Protein AF-A0A843JLJ7-F1 (afdb_monomer_lite)

Secondary structure (DSSP, 8-state):
--------HHHHS--SS-TTSHHHHHHHHHHHHHHHHHHHHHHHHHHHTT-SEEEEEE----SS-SSHHHHIIIIIIT-HHHHHHHHHHHHHHHT-EEEEEE-TTHHHHHHHHH-BTTB-HHHHHHHHHHHHHHHTTSTT-----TT----

Structure (mmCIF, N/CA/C/O backbone):
data_AF-A0A843JLJ7-F1
#
_entry.id   AF-A0A843JLJ7-F1
#
loop_
_atom_site.group_PDB
_atom_site.id
_atom_site.type_symbol
_atom_site.label_atom_id
_atom_site.label_alt_id
_atom_site.label_comp_id
_atom_site.label_asym_id
_atom_site.label_entity_id
_atom_site.label_seq_id
_atom_site.pdbx_PDB_ins_code
_atom_site.Cartn_x
_atom_site.Cartn_y
_atom_site.Cartn_z
_atom_site.occupancy
_atom_site.B_iso_or_equiv
_atom_site.auth_seq_id
_atom_site.auth_comp_id
_atom_site.auth_asym_id
_atom_site.auth_atom_id
_atom_site.pdbx_PDB_model_num
ATOM 1 N N . MET A 1 1 ? -20.636 -4.907 1.856 1.00 76.75 1 MET A N 1
ATOM 2 C CA . MET A 1 1 ? -19.216 -4.534 2.065 1.00 76.75 1 MET A CA 1
ATOM 3 C C . MET A 1 1 ? -18.607 -4.145 0.722 1.00 76.75 1 MET A C 1
ATOM 5 O O . MET A 1 1 ? -18.666 -4.957 -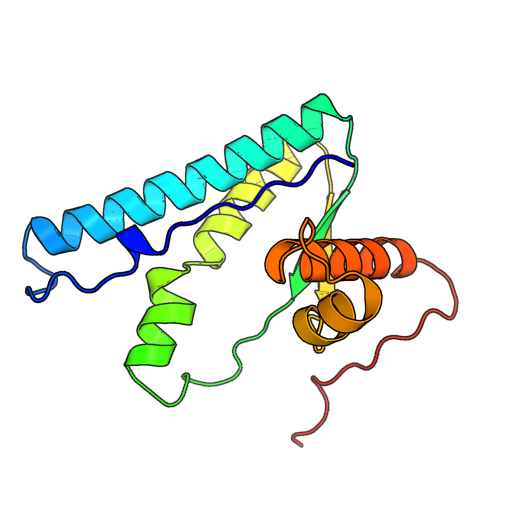0.194 1.00 76.75 1 MET A O 1
ATOM 9 N N . HIS A 1 2 ? -18.069 -2.929 0.579 1.00 88.00 2 HIS A N 1
ATOM 10 C CA . HIS A 1 2 ? -17.349 -2.534 -0.640 1.00 88.00 2 HIS A CA 1
ATOM 11 C C . HIS A 1 2 ? -15.985 -3.228 -0.688 1.00 88.00 2 HIS A C 1
ATOM 13 O O . HIS A 1 2 ? -15.264 -3.239 0.308 1.00 88.00 2 HIS A O 1
ATOM 19 N N . LYS A 1 3 ? -15.633 -3.800 -1.840 1.00 92.00 3 LYS A N 1
ATOM 20 C CA . LYS A 1 3 ? -14.359 -4.486 -2.080 1.00 92.00 3 LYS A CA 1
ATOM 21 C C . LYS A 1 3 ? -13.770 -3.954 -3.379 1.00 92.00 3 LYS A C 1
ATOM 23 O O . LYS A 1 3 ? -14.500 -3.779 -4.353 1.00 92.00 3 LYS A O 1
ATOM 28 N N . ARG A 1 4 ? -12.464 -3.696 -3.400 1.00 92.25 4 ARG A N 1
ATOM 29 C CA . ARG A 1 4 ? -11.759 -3.217 -4.593 1.00 92.25 4 ARG A CA 1
ATOM 30 C C . ARG A 1 4 ? -10.346 -3.781 -4.624 1.00 92.25 4 ARG A C 1
ATOM 32 O O . ARG A 1 4 ? -9.686 -3.836 -3.593 1.00 92.25 4 ARG A O 1
ATOM 39 N N . VAL A 1 5 ? -9.900 -4.179 -5.811 1.00 93.25 5 VAL A N 1
ATOM 40 C CA . VAL A 1 5 ? -8.532 -4.635 -6.081 1.00 93.25 5 VAL A CA 1
ATOM 41 C C . VAL A 1 5 ? -7.949 -3.751 -7.172 1.00 93.25 5 VAL A C 1
ATOM 43 O O . VAL A 1 5 ? -8.609 -3.483 -8.175 1.00 93.25 5 VAL A O 1
ATOM 46 N N . PHE A 1 6 ? -6.712 -3.310 -6.976 1.00 92.12 6 PHE A N 1
ATOM 47 C CA . PHE A 1 6 ? -5.963 -2.549 -7.965 1.00 92.12 6 PHE A CA 1
ATOM 48 C C . PHE A 1 6 ? -4.865 -3.432 -8.558 1.00 92.12 6 PHE A C 1
ATOM 50 O O . PHE A 1 6 ? -3.974 -3.879 -7.837 1.00 92.12 6 PHE A O 1
ATOM 57 N N . ASP A 1 7 ? -4.929 -3.691 -9.866 1.00 91.94 7 ASP A N 1
ATOM 58 C CA . ASP A 1 7 ? -3.974 -4.561 -10.557 1.00 91.94 7 ASP A CA 1
ATOM 59 C C . ASP A 1 7 ? -3.010 -3.764 -11.453 1.00 91.94 7 ASP A C 1
ATOM 61 O O . ASP A 1 7 ? -3.381 -3.246 -12.508 1.00 91.94 7 ASP A O 1
ATOM 65 N N . LEU A 1 8 ? -1.737 -3.718 -11.048 1.00 91.81 8 LEU A N 1
ATOM 66 C CA . LEU A 1 8 ? -0.635 -3.121 -11.813 1.00 91.81 8 LEU A CA 1
ATOM 67 C C . LEU A 1 8 ? 0.282 -4.176 -12.462 1.00 91.81 8 LEU A C 1
ATOM 69 O O . LEU A 1 8 ? 1.388 -3.856 -12.918 1.00 91.81 8 LEU A O 1
ATOM 73 N N . SER A 1 9 ? -0.143 -5.441 -12.535 1.00 91.00 9 SER A N 1
ATOM 74 C CA . SER A 1 9 ? 0.651 -6.566 -13.052 1.00 91.00 9 SER A CA 1
ATOM 75 C C . SER A 1 9 ? 1.171 -6.309 -14.468 1.00 91.00 9 SER A C 1
ATOM 77 O O . SER A 1 9 ? 2.344 -6.558 -14.768 1.00 91.00 9 SER A O 1
ATOM 79 N N . LYS A 1 10 ? 0.340 -5.709 -15.329 1.00 92.06 10 LYS A N 1
ATOM 80 C CA . LYS A 1 10 ? 0.693 -5.339 -16.710 1.00 92.06 10 LYS A CA 1
ATOM 81 C C . LYS A 1 10 ? 1.863 -4.350 -16.776 1.00 92.06 10 LYS A C 1
ATOM 83 O O . LYS A 1 10 ? 2.686 -4.462 -17.682 1.00 92.06 10 LYS A O 1
ATOM 88 N N . LEU A 1 11 ? 1.980 -3.440 -15.804 1.00 91.38 11 LEU A N 1
ATOM 89 C CA . LEU A 1 11 ? 3.039 -2.420 -15.723 1.00 91.38 11 LEU A CA 1
ATOM 90 C C . LEU A 1 11 ? 4.301 -2.901 -14.981 1.00 91.38 11 LEU A C 1
ATOM 92 O O . LEU A 1 11 ? 5.311 -2.195 -14.912 1.00 91.38 11 LEU A O 1
ATOM 96 N N . THR A 1 12 ? 4.254 -4.118 -14.438 1.00 89.31 12 THR A N 1
ATOM 97 C CA . THR A 1 12 ? 5.357 -4.757 -13.703 1.00 89.31 12 THR A CA 1
ATOM 98 C C . THR A 1 12 ? 6.164 -5.725 -14.583 1.00 89.31 12 THR A C 1
ATOM 100 O O . THR A 1 12 ? 7.246 -6.193 -14.199 1.00 89.31 12 THR A O 1
ATOM 103 N N . LYS A 1 13 ? 5.678 -6.002 -15.800 1.00 90.38 13 LYS A N 1
ATOM 104 C CA . LYS A 1 13 ? 6.354 -6.844 -16.795 1.00 90.38 13 LYS A CA 1
ATOM 105 C C . LYS A 1 13 ? 7.655 -6.197 -17.282 1.00 90.38 13 LYS A C 1
ATOM 107 O O . LYS A 1 13 ? 7.776 -4.977 -17.380 1.00 90.38 13 LYS A O 1
ATOM 112 N N . LYS A 1 14 ? 8.648 -7.029 -17.610 1.00 88.25 14 LYS A N 1
ATOM 113 C CA . LYS A 1 14 ? 9.893 -6.560 -18.233 1.00 88.25 14 LYS A CA 1
ATOM 114 C C . LYS A 1 14 ? 9.621 -6.142 -19.677 1.00 88.25 14 LYS A C 1
ATOM 116 O O . LYS A 1 14 ? 8.959 -6.860 -20.416 1.00 88.25 14 LYS A O 1
ATOM 121 N N . SER A 1 15 ? 10.210 -5.026 -20.097 1.00 89.25 15 SER A N 1
ATOM 122 C CA . SER A 1 15 ? 10.161 -4.566 -21.491 1.00 89.25 15 SER A CA 1
ATOM 123 C C . SER A 1 15 ? 11.032 -5.405 -22.438 1.00 89.25 15 SER A C 1
ATOM 125 O O . SER A 1 15 ? 10.865 -5.304 -23.652 1.00 89.25 15 SER A O 1
ATOM 127 N N . GLY A 1 16 ? 11.991 -6.170 -21.897 1.00 90.81 16 GLY A N 1
ATOM 128 C CA . GLY A 1 16 ? 13.034 -6.861 -22.667 1.00 90.81 16 GLY A CA 1
ATOM 129 C C . GLY A 1 16 ? 14.076 -5.918 -23.286 1.00 90.81 16 GLY A C 1
ATOM 130 O O . GLY A 1 16 ? 14.867 -6.345 -24.119 1.00 90.81 16 GLY A O 1
ATOM 131 N N . LYS A 1 17 ? 14.066 -4.629 -22.920 1.00 92.44 17 LYS A N 1
ATOM 132 C CA . LYS A 1 17 ? 14.968 -3.592 -23.443 1.00 92.44 17 LYS A CA 1
ATOM 133 C C . LYS A 1 17 ? 15.840 -3.016 -22.322 1.00 92.44 17 LYS A C 1
ATOM 135 O O . LYS A 1 17 ? 15.540 -3.198 -21.142 1.00 92.44 17 LYS A O 1
ATOM 140 N N . SER A 1 18 ? 16.901 -2.294 -22.690 1.00 92.06 18 SER A N 1
ATOM 141 C CA . SER A 1 18 ? 17.746 -1.567 -21.732 1.00 92.06 18 SER A CA 1
ATOM 142 C C . SER A 1 18 ? 16.931 -0.557 -20.911 1.00 92.06 18 SER A C 1
ATOM 144 O O . SER A 1 18 ? 15.850 -0.124 -21.322 1.00 92.06 18 SER A O 1
ATOM 146 N N . SER A 1 19 ? 17.446 -0.148 -19.751 1.00 86.50 19 SER A N 1
ATOM 147 C CA . SER A 1 19 ? 16.812 0.868 -18.895 1.00 86.50 19 SER A CA 1
ATOM 148 C C . SER A 1 19 ? 16.725 2.245 -19.563 1.00 86.50 19 SER A C 1
ATOM 150 O O . SER A 1 19 ? 15.786 2.994 -19.305 1.00 86.50 19 SER A O 1
ATOM 152 N N . SER A 1 20 ? 17.672 2.566 -20.448 1.00 92.75 20 SER A N 1
ATOM 153 C CA . SER A 1 20 ? 17.710 3.821 -21.201 1.00 92.75 20 SER A CA 1
ATOM 154 C C . SER A 1 20 ? 16.659 3.898 -22.312 1.00 92.75 20 SER A C 1
ATOM 156 O O . SER A 1 20 ? 16.304 5.002 -22.730 1.00 92.75 20 SER A O 1
ATOM 158 N N . ASN A 1 21 ? 16.132 2.753 -22.761 1.00 96.81 21 ASN A N 1
ATOM 159 C CA . ASN A 1 21 ? 15.144 2.683 -23.829 1.00 96.81 21 ASN A CA 1
ATOM 160 C C . ASN A 1 21 ? 13.814 3.345 -23.425 1.00 96.81 21 ASN A C 1
ATOM 162 O O . ASN A 1 21 ? 13.319 3.154 -22.310 1.00 96.81 21 ASN A O 1
ATOM 166 N N . ALA A 1 22 ? 13.197 4.064 -24.367 1.00 95.94 22 ALA A N 1
ATOM 167 C CA . ALA A 1 22 ? 11.935 4.775 -24.164 1.00 95.94 22 ALA A CA 1
ATOM 168 C C . ALA A 1 22 ? 10.812 3.873 -23.624 1.00 95.94 22 ALA A C 1
ATOM 170 O O . ALA A 1 22 ? 10.091 4.271 -22.712 1.00 95.94 22 ALA A O 1
ATOM 171 N N . LYS A 1 23 ? 10.712 2.624 -24.104 1.00 93.94 23 LYS A N 1
ATOM 172 C CA . LYS A 1 23 ? 9.705 1.660 -23.635 1.00 93.94 23 LYS A CA 1
ATOM 173 C C . LYS A 1 23 ? 9.892 1.325 -22.155 1.00 93.94 23 LYS A C 1
ATOM 175 O O . LYS A 1 23 ? 8.926 1.308 -21.400 1.00 93.94 23 LYS A O 1
ATOM 180 N N . SER A 1 24 ? 11.130 1.086 -21.723 1.00 93.38 24 SER A N 1
ATOM 181 C CA . SER A 1 24 ? 11.446 0.801 -20.317 1.00 93.38 24 SER A CA 1
ATOM 182 C C . SER A 1 24 ? 11.135 1.997 -19.415 1.00 93.38 24 SER A C 1
ATOM 184 O O . SER A 1 24 ? 10.512 1.821 -18.368 1.00 93.38 24 SER A O 1
ATOM 186 N N . LYS A 1 25 ? 11.512 3.210 -19.843 1.00 94.56 25 LYS A N 1
ATOM 187 C CA . LYS A 1 25 ? 11.201 4.460 -19.130 1.00 94.56 25 LYS A CA 1
ATOM 188 C C . LYS A 1 25 ? 9.694 4.680 -19.004 1.00 94.56 25 LYS A C 1
ATOM 190 O O . LYS A 1 25 ? 9.220 4.988 -17.915 1.00 94.56 25 LYS A O 1
ATOM 195 N N . TYR A 1 26 ? 8.942 4.447 -20.080 1.00 94.94 26 TYR A N 1
ATOM 196 C CA . TYR A 1 26 ? 7.483 4.541 -20.075 1.00 94.94 26 TYR A CA 1
ATOM 197 C C . TYR A 1 26 ? 6.853 3.629 -19.015 1.00 94.94 26 TYR A C 1
ATOM 199 O O . TYR A 1 26 ? 6.081 4.113 -18.193 1.00 94.94 26 TYR A O 1
ATOM 207 N N . PHE A 1 27 ? 7.216 2.339 -18.972 1.00 93.38 27 PHE A N 1
ATOM 208 C CA . PHE A 1 27 ? 6.666 1.409 -17.975 1.00 93.38 27 PHE A CA 1
ATOM 209 C C . PHE A 1 27 ? 6.942 1.859 -16.538 1.00 93.38 27 PHE A C 1
ATOM 211 O O . PHE A 1 27 ? 6.058 1.773 -15.688 1.00 93.38 27 PHE A O 1
ATOM 218 N N . VAL A 1 28 ? 8.154 2.352 -16.263 1.00 92.62 28 VAL A N 1
ATOM 219 C CA . VAL A 1 28 ? 8.519 2.861 -14.934 1.00 92.62 28 VAL A CA 1
ATOM 220 C C . VAL A 1 28 ? 7.698 4.102 -14.582 1.00 92.62 28 VAL A C 1
ATOM 222 O O . VAL A 1 28 ? 7.083 4.133 -13.519 1.00 92.62 28 VAL A O 1
ATOM 225 N N . ASN A 1 29 ? 7.643 5.093 -15.472 1.00 94.94 29 ASN A N 1
ATOM 226 C CA . ASN A 1 29 ? 6.931 6.347 -15.222 1.00 94.94 29 ASN A CA 1
ATOM 227 C C . ASN A 1 29 ? 5.425 6.122 -15.075 1.00 94.94 29 ASN A C 1
ATOM 229 O O . ASN A 1 29 ? 4.817 6.637 -14.140 1.00 94.94 29 ASN A O 1
ATOM 233 N N . LYS A 1 30 ? 4.830 5.304 -15.952 1.00 95.75 30 LYS A N 1
ATOM 234 C CA . LYS A 1 30 ? 3.407 4.971 -15.887 1.00 95.75 30 LYS A CA 1
ATOM 235 C C . LYS A 1 30 ? 3.077 4.224 -14.601 1.00 95.75 30 LYS A C 1
ATOM 237 O O . LYS A 1 30 ? 2.097 4.568 -13.959 1.00 95.75 30 LYS A O 1
ATOM 242 N N . ARG A 1 31 ? 3.912 3.270 -14.174 1.00 95.25 31 ARG A N 1
ATOM 243 C CA . ARG A 1 31 ? 3.715 2.577 -12.894 1.00 95.25 31 ARG A CA 1
ATOM 244 C C . ARG A 1 31 ? 3.741 3.545 -11.713 1.00 95.25 31 ARG A C 1
ATOM 246 O O . ARG A 1 31 ? 2.821 3.509 -10.914 1.00 95.25 31 ARG A O 1
ATOM 253 N N . LYS A 1 32 ? 4.733 4.439 -11.638 1.00 95.56 32 LYS A N 1
ATOM 254 C CA . LYS A 1 32 ? 4.810 5.457 -10.574 1.00 95.56 32 LYS A CA 1
ATOM 255 C C . LYS A 1 32 ? 3.596 6.387 -10.568 1.00 95.56 32 LYS A C 1
ATOM 257 O O . LYS A 1 32 ? 3.067 6.690 -9.503 1.00 95.56 32 LYS A O 1
ATOM 262 N N . PHE A 1 33 ? 3.150 6.810 -11.750 1.00 97.00 33 PHE A N 1
ATOM 263 C CA . PHE A 1 33 ? 1.936 7.606 -11.910 1.00 97.00 33 PHE A CA 1
ATOM 264 C C . PHE A 1 33 ? 0.704 6.867 -11.373 1.00 97.00 33 PHE A C 1
ATOM 266 O O . PHE A 1 33 ? -0.027 7.427 -10.561 1.00 97.00 33 PHE A O 1
ATOM 273 N N . GLU A 1 34 ? 0.512 5.598 -11.750 1.00 97.19 34 GLU A N 1
ATOM 274 C CA . GLU A 1 34 ? -0.600 4.798 -11.226 1.00 97.19 34 GLU A CA 1
ATOM 275 C C . GLU A 1 34 ? -0.497 4.599 -9.712 1.00 97.19 34 GLU A C 1
ATOM 277 O O . GLU A 1 34 ? -1.482 4.811 -9.020 1.00 97.19 34 GLU A O 1
ATOM 282 N N . THR A 1 35 ? 0.684 4.290 -9.165 1.00 95.94 35 THR A N 1
ATOM 283 C CA . THR A 1 35 ? 0.891 4.156 -7.711 1.00 95.94 35 THR A CA 1
ATOM 284 C C . THR A 1 35 ? 0.454 5.410 -6.945 1.00 95.94 35 THR A C 1
ATOM 286 O O . THR A 1 35 ? -0.174 5.306 -5.893 1.00 95.94 35 THR A O 1
ATOM 289 N N . ILE A 1 36 ? 0.737 6.602 -7.478 1.00 97.38 36 ILE A N 1
ATOM 290 C CA . ILE A 1 36 ? 0.288 7.868 -6.885 1.00 97.38 36 ILE A CA 1
ATOM 291 C C . ILE A 1 36 ? -1.236 8.017 -6.988 1.00 97.38 36 ILE A C 1
ATOM 293 O O . ILE A 1 36 ? -1.870 8.419 -6.012 1.00 97.38 36 ILE A O 1
ATOM 297 N N . ASN A 1 37 ? -1.832 7.681 -8.135 1.00 97.56 37 ASN A N 1
ATOM 298 C CA . ASN A 1 37 ? -3.287 7.720 -8.301 1.00 97.56 37 ASN A CA 1
ATOM 299 C C . ASN A 1 37 ? -4.003 6.739 -7.373 1.00 97.56 37 ASN A C 1
ATOM 301 O O . ASN A 1 37 ? -5.061 7.075 -6.856 1.00 97.56 37 ASN A O 1
ATOM 305 N N . LEU A 1 38 ? -3.420 5.570 -7.094 1.00 96.88 38 LEU A N 1
ATOM 306 C CA . LEU A 1 38 ? -3.972 4.629 -6.119 1.00 96.88 38 LEU A CA 1
ATOM 307 C C . LEU A 1 38 ? -4.096 5.256 -4.729 1.00 96.88 38 LEU A C 1
ATOM 309 O O . LEU A 1 38 ? -5.123 5.089 -4.076 1.00 96.88 38 LEU A O 1
ATOM 313 N N . ALA A 1 39 ? -3.089 6.018 -4.292 1.00 97.38 39 ALA A N 1
ATOM 314 C CA . ALA A 1 39 ? -3.163 6.736 -3.022 1.00 97.38 39 ALA A CA 1
ATOM 315 C C . ALA A 1 39 ? -4.284 7.795 -3.030 1.00 97.38 39 ALA A C 1
ATOM 317 O O . ALA A 1 39 ? -5.012 7.913 -2.048 1.00 97.38 39 ALA A O 1
ATOM 318 N N . TYR A 1 40 ? -4.478 8.512 -4.144 1.00 98.12 40 TYR A N 1
ATOM 319 C CA . TYR A 1 40 ? -5.595 9.454 -4.300 1.00 98.12 40 TYR A CA 1
ATOM 320 C C . TYR A 1 40 ? -6.971 8.772 -4.325 1.00 98.12 40 TYR A C 1
ATOM 322 O O . TYR A 1 40 ? -7.928 9.295 -3.759 1.00 98.12 40 TYR A O 1
ATOM 330 N N . GLU A 1 41 ? -7.091 7.605 -4.957 1.00 97.38 41 GLU A N 1
ATOM 331 C CA . GLU A 1 41 ? -8.333 6.827 -4.965 1.00 97.38 41 GLU A CA 1
ATOM 332 C C . GLU A 1 41 ? -8.692 6.329 -3.561 1.00 97.38 41 GLU A C 1
ATOM 334 O O . GLU A 1 41 ? -9.850 6.412 -3.150 1.00 97.38 41 GLU A O 1
ATOM 339 N N . ILE A 1 42 ? -7.701 5.866 -2.795 1.00 96.75 42 ILE A N 1
ATOM 340 C CA . ILE A 1 42 ? -7.891 5.486 -1.390 1.00 96.75 42 ILE A CA 1
ATOM 341 C C . ILE A 1 42 ? -8.316 6.700 -0.562 1.00 96.75 42 ILE A C 1
ATOM 343 O O . ILE A 1 42 ? -9.294 6.618 0.175 1.00 96.75 42 ILE A O 1
ATOM 347 N N . ASP A 1 43 ? -7.649 7.839 -0.729 1.00 97.56 43 ASP A N 1
ATOM 348 C CA . ASP A 1 43 ? -8.007 9.093 -0.063 1.00 97.56 43 ASP A CA 1
ATOM 349 C C . ASP A 1 43 ? -9.448 9.538 -0.370 1.00 97.56 43 ASP A C 1
ATOM 351 O O . ASP A 1 43 ? -10.203 9.952 0.512 1.00 97.56 43 ASP A O 1
ATOM 355 N N . LYS A 1 44 ? -9.887 9.391 -1.623 1.00 97.19 44 LYS A N 1
ATOM 356 C CA . LYS A 1 44 ? -11.273 9.663 -2.013 1.00 97.19 44 LYS A CA 1
ATOM 357 C C . LYS A 1 44 ? -12.260 8.759 -1.273 1.00 97.19 44 LYS A C 1
ATOM 359 O O . LYS A 1 44 ? -13.291 9.253 -0.812 1.00 97.19 44 LYS A O 1
ATOM 364 N N . LEU A 1 45 ? -11.961 7.465 -1.145 1.00 96.00 45 LEU A N 1
ATOM 365 C CA . LEU A 1 45 ? -12.799 6.517 -0.397 1.00 96.00 45 LEU A CA 1
ATOM 366 C C . LEU A 1 45 ? -12.854 6.871 1.093 1.00 96.00 45 LEU A C 1
ATOM 368 O O . LEU A 1 45 ? -13.936 6.900 1.674 1.00 96.00 45 LEU A O 1
ATOM 372 N N . VAL A 1 46 ? -11.705 7.205 1.678 1.00 95.75 46 VAL A N 1
ATOM 373 C CA . VAL A 1 46 ? -11.568 7.608 3.084 1.00 95.75 46 VAL A CA 1
ATOM 374 C C . VAL A 1 46 ? -12.458 8.803 3.396 1.00 95.75 46 VAL A C 1
ATOM 376 O O . VAL A 1 46 ? -13.248 8.743 4.335 1.00 95.75 46 VAL A O 1
ATOM 379 N N . LYS A 1 47 ? -12.422 9.841 2.556 1.00 95.50 47 LYS A N 1
ATOM 380 C CA . LYS A 1 47 ? -13.296 11.015 2.701 1.00 95.50 47 LYS A CA 1
ATOM 381 C C . LYS A 1 47 ? -14.768 10.671 2.498 1.00 95.50 47 LYS A C 1
ATOM 383 O O . LYS A 1 47 ? -15.611 11.111 3.271 1.00 95.50 47 LYS A O 1
ATOM 388 N N . SER A 1 48 ? -15.079 9.863 1.484 1.00 96.25 48 SER A N 1
ATOM 389 C CA . SER A 1 48 ? -16.465 9.503 1.146 1.00 96.25 48 SER A CA 1
ATOM 390 C C . SER A 1 48 ? -17.160 8.715 2.256 1.00 96.25 48 SER A C 1
ATOM 392 O O . SER A 1 48 ? -18.375 8.802 2.399 1.00 96.25 48 SER A O 1
ATOM 394 N N . TRP A 1 49 ? -16.405 7.935 3.029 1.00 95.75 49 TRP A N 1
ATOM 395 C CA . TRP A 1 49 ? -16.933 7.118 4.125 1.00 95.75 49 TRP A CA 1
ATOM 396 C C . TRP A 1 49 ? -16.562 7.640 5.514 1.00 95.75 49 TRP A C 1
ATOM 398 O O . TRP A 1 49 ? -16.804 6.946 6.498 1.00 95.75 49 TRP A O 1
ATOM 408 N N . ASN A 1 50 ? -15.985 8.843 5.601 1.00 95.56 50 ASN A N 1
ATOM 409 C CA . ASN A 1 50 ? -15.557 9.471 6.851 1.00 95.56 50 ASN A CA 1
ATOM 410 C C . ASN A 1 50 ? -14.666 8.554 7.720 1.00 95.56 50 ASN A C 1
ATOM 412 O O . ASN A 1 50 ? -14.884 8.369 8.919 1.00 95.56 50 ASN A O 1
ATOM 416 N N . VAL A 1 51 ? -13.680 7.916 7.087 1.00 95.06 51 VAL A N 1
ATOM 417 C CA . VAL A 1 51 ? -12.772 6.973 7.747 1.00 95.06 51 VAL A CA 1
ATOM 418 C C . VAL A 1 51 ? -11.689 7.741 8.504 1.00 95.06 51 VAL A C 1
ATOM 420 O O . VAL A 1 51 ? -10.897 8.459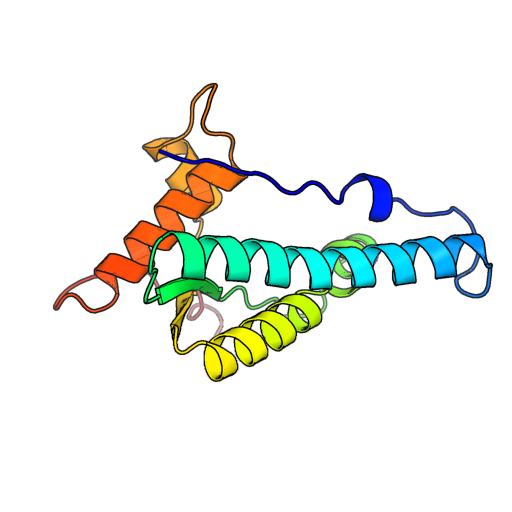 7.906 1.00 95.06 51 VAL A O 1
ATOM 423 N N . GLY A 1 52 ? -11.601 7.541 9.822 1.00 95.56 52 GLY A N 1
ATOM 424 C CA . GLY A 1 52 ? -10.579 8.196 10.650 1.00 95.56 52 GLY A CA 1
ATOM 425 C C . GLY A 1 52 ? -9.204 7.516 10.643 1.00 95.56 52 GLY A C 1
ATOM 426 O O . GLY A 1 52 ? -8.216 8.142 11.022 1.00 95.56 52 GLY A O 1
ATOM 427 N N . LYS A 1 53 ? -9.120 6.237 10.247 1.00 95.50 53 LYS A N 1
ATOM 428 C CA . LYS A 1 53 ? -7.877 5.449 10.272 1.00 95.50 53 LYS A CA 1
ATOM 429 C C . LYS A 1 53 ? -7.766 4.514 9.070 1.00 95.50 53 LYS A C 1
ATOM 431 O O . LYS A 1 53 ? -8.697 3.766 8.782 1.00 95.50 53 LYS A O 1
ATOM 436 N N . ILE A 1 54 ? -6.602 4.494 8.433 1.00 96.44 54 ILE A N 1
ATOM 437 C CA . ILE A 1 54 ? -6.198 3.480 7.455 1.00 96.44 54 ILE A CA 1
ATOM 438 C C . ILE A 1 54 ? -5.183 2.569 8.124 1.00 96.44 54 ILE A C 1
ATOM 440 O O . ILE A 1 54 ? -4.275 3.050 8.794 1.00 96.44 54 ILE A O 1
ATOM 444 N N . VAL A 1 55 ? -5.310 1.262 7.922 1.00 95.56 55 VAL A N 1
ATOM 445 C CA . VAL A 1 55 ? -4.364 0.286 8.461 1.00 95.56 55 VAL A CA 1
ATOM 446 C C . VAL A 1 55 ? -3.547 -0.300 7.319 1.00 95.56 55 VAL A C 1
ATOM 448 O O . VAL A 1 55 ? -4.119 -0.780 6.341 1.00 95.56 55 VAL A O 1
ATOM 451 N N . ILE A 1 56 ? -2.224 -0.258 7.442 1.00 94.75 56 ILE A N 1
ATOM 452 C CA . ILE A 1 56 ? -1.281 -0.840 6.483 1.00 94.75 56 ILE A CA 1
ATOM 453 C C . ILE A 1 56 ? -0.331 -1.805 7.192 1.00 94.75 56 ILE A C 1
ATOM 455 O O . ILE A 1 56 ? -0.135 -1.746 8.404 1.00 94.75 56 ILE A O 1
ATOM 459 N N . GLU A 1 57 ? 0.262 -2.715 6.435 1.00 90.50 57 GLU A N 1
ATOM 460 C CA . GLU A 1 57 ? 1.230 -3.663 6.976 1.00 90.50 57 GLU A CA 1
ATOM 461 C C . GLU A 1 57 ? 2.595 -3.016 7.162 1.00 90.50 57 GLU A C 1
ATOM 463 O O . GLU A 1 57 ? 3.119 -2.412 6.235 1.00 90.50 57 GLU A O 1
ATOM 468 N N . ASP A 1 58 ? 3.239 -3.240 8.299 1.00 87.38 58 ASP A N 1
ATOM 469 C CA . ASP A 1 58 ? 4.673 -3.041 8.468 1.00 87.38 58 ASP A CA 1
ATOM 470 C C . ASP A 1 58 ? 5.423 -4.267 7.920 1.00 87.38 58 ASP A C 1
ATOM 472 O O . ASP A 1 58 ? 5.652 -5.258 8.618 1.00 87.38 58 ASP A O 1
ATOM 476 N N . ILE A 1 59 ? 5.747 -4.241 6.624 1.00 80.50 59 ILE A N 1
ATOM 477 C CA . ILE A 1 59 ? 6.636 -5.226 5.988 1.00 80.50 59 ILE A CA 1
ATOM 478 C C . ILE A 1 59 ? 8.071 -4.685 5.959 1.00 80.50 59 ILE A C 1
ATOM 480 O O . ILE A 1 59 ? 8.432 -3.890 5.086 1.00 80.50 59 ILE A O 1
ATOM 484 N N . CYS A 1 60 ? 8.934 -5.185 6.837 1.00 72.06 60 CYS A N 1
ATOM 485 C CA . CYS A 1 60 ? 10.369 -4.964 6.699 1.00 72.06 60 CYS A CA 1
ATOM 486 C C . CYS A 1 60 ? 10.977 -6.023 5.767 1.00 72.06 60 CYS A C 1
ATOM 488 O O . CYS A 1 60 ? 10.965 -7.219 6.057 1.00 72.06 60 CYS A O 1
ATOM 490 N N . PHE A 1 61 ? 11.542 -5.600 4.633 1.00 68.38 61 PHE A N 1
ATOM 491 C CA . PHE A 1 61 ? 12.392 -6.474 3.821 1.00 68.38 61 PHE A CA 1
ATOM 492 C C . PHE A 1 61 ? 13.809 -6.467 4.401 1.00 68.38 61 PHE A C 1
ATOM 494 O O . PHE A 1 61 ? 14.706 -5.823 3.845 1.00 68.38 61 PHE A O 1
ATOM 501 N N . GLU A 1 62 ? 14.008 -7.154 5.525 1.00 58.28 62 GLU A N 1
ATOM 502 C CA . GLU A 1 62 ? 15.343 -7.339 6.088 1.00 58.28 62 GLU A CA 1
ATOM 503 C C . GLU A 1 62 ? 16.214 -8.115 5.092 1.00 58.28 62 GLU A C 1
ATOM 505 O O . GLU A 1 62 ? 15.824 -9.154 4.552 1.00 58.28 62 GLU A O 1
ATOM 510 N N . ASN A 1 63 ? 17.410 -7.579 4.841 1.00 54.84 63 ASN A N 1
ATOM 511 C CA . ASN A 1 63 ? 18.402 -8.017 3.857 1.00 54.84 63 ASN A CA 1
ATOM 512 C C . ASN A 1 63 ? 18.140 -7.629 2.388 1.00 54.84 63 ASN A C 1
ATOM 514 O O . ASN A 1 63 ? 17.018 -7.450 1.906 1.00 54.84 63 ASN A O 1
ATOM 518 N N . LYS A 1 64 ? 19.236 -7.517 1.614 1.00 57.78 64 LYS A N 1
ATOM 519 C CA . LYS A 1 64 ? 19.167 -7.610 0.147 1.00 57.78 64 LYS A CA 1
ATOM 520 C C . LYS A 1 64 ? 18.344 -8.856 -0.151 1.00 57.78 64 LYS A C 1
ATOM 522 O O . LYS A 1 64 ? 18.741 -9.950 0.250 1.00 57.78 64 LYS A O 1
ATOM 527 N N . LEU A 1 65 ? 17.211 -8.706 -0.837 1.00 63.69 65 LEU A N 1
ATOM 528 C CA . LEU A 1 65 ? 16.432 -9.866 -1.234 1.00 63.69 65 LEU A CA 1
ATOM 529 C C . LEU A 1 65 ? 17.381 -10.719 -2.084 1.00 63.69 65 LEU A C 1
ATOM 531 O O . LEU A 1 65 ? 17.806 -10.290 -3.155 1.00 63.69 65 LEU A O 1
ATOM 535 N N . LYS A 1 66 ? 17.806 -11.876 -1.561 1.00 68.00 66 LYS A N 1
ATOM 536 C CA . LYS A 1 66 ? 18.550 -12.906 -2.297 1.00 68.00 66 LYS A CA 1
ATOM 537 C C . LYS A 1 66 ? 17.782 -13.135 -3.609 1.00 68.00 66 LYS A C 1
ATOM 539 O O . LYS A 1 66 ? 16.639 -13.589 -3.551 1.00 68.00 66 LYS A O 1
ATOM 544 N N . GLY A 1 67 ? 18.331 -12.673 -4.736 1.00 82.50 67 GLY A N 1
ATOM 545 C CA . GLY A 1 67 ? 17.707 -12.727 -6.066 1.00 82.50 67 GLY A CA 1
ATOM 546 C C . GLY A 1 67 ? 17.434 -11.366 -6.730 1.00 82.50 67 GLY A C 1
ATOM 547 O O . GLY A 1 67 ? 16.691 -10.523 -6.220 1.00 82.50 67 GLY A O 1
ATOM 548 N N . LYS A 1 68 ? 17.976 -11.188 -7.944 1.00 85.25 68 LYS A N 1
ATOM 549 C CA . LYS A 1 68 ? 17.766 -10.003 -8.800 1.00 85.25 68 LYS A CA 1
ATOM 550 C C . LYS A 1 68 ? 16.285 -9.760 -9.107 1.00 85.25 68 LYS A C 1
ATOM 552 O O . LYS A 1 68 ? 15.828 -8.622 -9.029 1.00 85.25 68 LYS A O 1
ATOM 557 N N . GLU A 1 69 ? 15.525 -10.819 -9.391 1.00 86.69 69 GLU A N 1
ATOM 558 C CA . GLU A 1 69 ? 14.087 -10.703 -9.672 1.00 86.69 69 GLU A CA 1
ATOM 559 C C . GLU A 1 69 ? 13.274 -10.306 -8.449 1.00 86.69 69 GLU A C 1
ATOM 561 O O . GLU A 1 69 ? 12.407 -9.440 -8.551 1.00 86.69 69 GLU A O 1
ATOM 566 N N . ARG A 1 70 ? 13.591 -10.868 -7.281 1.00 83.75 70 ARG A N 1
ATOM 567 C CA . ARG A 1 70 ? 12.891 -10.535 -6.040 1.00 83.75 70 ARG A CA 1
ATOM 568 C C . ARG A 1 70 ? 13.106 -9.069 -5.659 1.00 83.75 70 ARG A C 1
ATOM 570 O O . ARG A 1 70 ? 12.138 -8.368 -5.389 1.00 83.75 70 ARG A O 1
ATOM 577 N N . ASN A 1 71 ? 14.340 -8.562 -5.756 1.00 85.81 71 ASN A N 1
ATOM 578 C CA . ASN A 1 71 ? 14.610 -7.124 -5.600 1.00 85.81 71 ASN A CA 1
ATOM 579 C C . ASN A 1 71 ? 13.856 -6.278 -6.635 1.00 85.81 71 ASN A C 1
ATOM 581 O O . ASN A 1 71 ? 13.274 -5.249 -6.290 1.00 85.81 71 ASN A O 1
ATOM 585 N N . ARG A 1 72 ? 13.830 -6.710 -7.901 1.00 88.12 72 ARG A N 1
ATOM 586 C CA . ARG A 1 72 ? 13.110 -5.991 -8.955 1.00 88.12 72 ARG A CA 1
ATOM 587 C C . ARG A 1 72 ? 11.617 -5.883 -8.649 1.00 88.12 72 ARG A C 1
ATOM 589 O O . ARG A 1 72 ? 11.054 -4.818 -8.877 1.00 88.12 72 ARG A O 1
ATOM 596 N N . LEU A 1 73 ? 10.980 -6.951 -8.176 1.00 87.12 73 LEU A N 1
ATOM 597 C CA . LEU A 1 73 ? 9.547 -6.971 -7.878 1.00 87.12 73 LEU A CA 1
ATOM 598 C C . LEU A 1 73 ? 9.227 -6.190 -6.598 1.00 87.12 73 LEU A C 1
ATOM 600 O O . LEU A 1 73 ? 8.488 -5.211 -6.665 1.00 87.12 73 LEU A O 1
ATOM 604 N N . CYS A 1 74 ? 9.830 -6.561 -5.468 1.00 83.00 74 CYS A N 1
ATOM 605 C CA . CYS A 1 74 ? 9.450 -6.036 -4.154 1.00 83.00 74 CYS A CA 1
ATOM 606 C C . CYS A 1 74 ? 9.989 -4.627 -3.869 1.00 83.00 74 CYS A C 1
ATOM 608 O O . CYS A 1 74 ? 9.308 -3.851 -3.209 1.00 83.00 74 CYS A O 1
ATOM 610 N N . LYS A 1 75 ? 11.192 -4.277 -4.353 1.00 81.81 75 LYS A N 1
ATOM 611 C CA . LYS A 1 75 ? 11.777 -2.941 -4.122 1.00 81.81 75 LYS A CA 1
ATOM 612 C C . LYS A 1 75 ? 11.489 -1.987 -5.276 1.00 81.81 75 LYS A C 1
ATOM 614 O O . LYS A 1 75 ? 10.949 -0.912 -5.062 1.00 81.81 75 LYS A O 1
ATOM 619 N N . ASN A 1 76 ? 11.802 -2.391 -6.509 1.00 83.69 76 ASN A N 1
ATOM 620 C CA . ASN A 1 76 ? 11.793 -1.451 -7.641 1.00 83.69 76 ASN A CA 1
ATOM 621 C C . ASN A 1 76 ? 10.436 -1.338 -8.354 1.00 83.69 76 ASN A C 1
ATOM 623 O O . ASN A 1 76 ? 10.145 -0.310 -8.968 1.00 83.69 76 ASN A O 1
ATOM 627 N N . SER A 1 77 ? 9.648 -2.417 -8.381 1.00 88.38 77 SER A N 1
ATOM 628 C CA . SER A 1 77 ? 8.373 -2.432 -9.106 1.00 88.38 77 SER A CA 1
ATOM 629 C C . SER A 1 77 ? 7.220 -2.023 -8.210 1.00 88.38 77 SER A C 1
ATOM 631 O O . SER A 1 77 ? 6.476 -1.129 -8.589 1.00 88.38 77 SER A O 1
ATOM 633 N N . TRP A 1 78 ? 7.112 -2.621 -7.025 1.00 85.69 78 TRP A N 1
ATOM 634 C CA . TRP A 1 78 ? 6.106 -2.228 -6.045 1.00 85.69 78 TRP A CA 1
ATOM 635 C C . TRP A 1 78 ? 6.283 -0.773 -5.579 1.00 85.69 78 TRP A C 1
ATOM 637 O O . TRP A 1 78 ? 5.298 -0.053 -5.492 1.00 85.69 78 TRP A O 1
ATOM 647 N N . ASP A 1 79 ? 7.533 -0.326 -5.373 1.00 86.50 79 ASP A N 1
ATOM 648 C CA . ASP A 1 79 ? 7.872 1.049 -4.960 1.00 86.50 79 ASP A CA 1
ATOM 649 C C . ASP A 1 79 ? 7.022 1.521 -3.762 1.00 86.50 79 ASP A C 1
ATOM 651 O O . ASP A 1 79 ? 6.383 2.572 -3.779 1.00 86.50 79 ASP A O 1
ATOM 655 N N . ARG A 1 80 ? 6.982 0.687 -2.710 1.00 88.31 80 ARG A N 1
ATOM 656 C CA . ARG A 1 80 ? 6.167 0.902 -1.500 1.00 88.31 80 ARG A CA 1
ATOM 657 C C . ARG A 1 80 ? 6.374 2.287 -0.894 1.00 88.31 80 ARG A C 1
ATOM 659 O O . ARG A 1 80 ? 5.413 2.946 -0.523 1.00 88.31 80 ARG A O 1
ATOM 666 N N . CYS A 1 81 ? 7.628 2.730 -0.855 1.00 90.75 81 CYS A N 1
ATOM 667 C CA . CYS A 1 81 ? 8.008 4.017 -0.294 1.00 90.75 81 CYS A CA 1
ATOM 668 C C . CYS A 1 81 ? 7.297 5.175 -1.013 1.00 90.75 81 CYS A C 1
ATOM 670 O O . CYS A 1 81 ? 6.814 6.096 -0.359 1.00 90.75 81 CYS A O 1
ATOM 672 N N . LEU A 1 82 ? 7.154 5.116 -2.344 1.00 94.31 82 LEU A N 1
ATOM 673 C CA . LEU A 1 82 ? 6.390 6.116 -3.093 1.00 94.31 82 LEU A CA 1
ATOM 674 C C . LEU A 1 82 ? 4.919 6.153 -2.657 1.00 94.31 82 LEU A C 1
ATOM 676 O O . LEU A 1 82 ? 4.369 7.237 -2.453 1.00 94.31 82 LEU A O 1
ATOM 680 N N .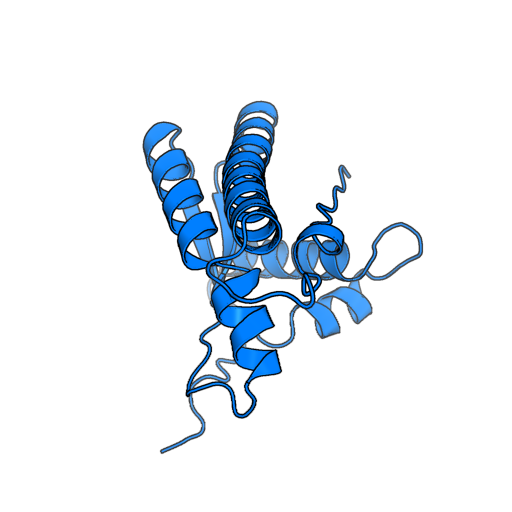 PHE A 1 83 ? 4.293 4.983 -2.515 1.00 95.00 83 PHE A N 1
ATOM 681 C CA . PHE A 1 83 ? 2.901 4.866 -2.083 1.00 95.00 83 PHE A CA 1
ATOM 682 C C . PHE A 1 83 ? 2.701 5.398 -0.657 1.00 95.00 83 PHE A C 1
ATOM 684 O O . PHE A 1 83 ? 1.827 6.233 -0.433 1.00 95.00 83 PHE A O 1
ATOM 691 N N . GLU A 1 84 ? 3.541 4.981 0.287 1.00 94.19 84 GLU A N 1
ATOM 692 C CA . GLU A 1 84 ? 3.446 5.371 1.698 1.00 94.19 84 GLU A CA 1
ATOM 693 C C . GLU A 1 84 ? 3.720 6.848 1.920 1.00 94.19 84 GLU A C 1
ATOM 695 O O . GLU A 1 84 ? 2.966 7.507 2.629 1.00 94.19 84 GLU A O 1
ATOM 700 N N . ASN A 1 85 ? 4.734 7.404 1.255 1.00 95.75 85 ASN A N 1
ATOM 701 C CA . ASN A 1 85 ? 5.007 8.836 1.326 1.00 95.75 85 ASN A CA 1
ATOM 702 C C . ASN A 1 85 ? 3.821 9.646 0.798 1.00 95.75 85 ASN A C 1
ATOM 704 O O . ASN A 1 85 ? 3.445 10.666 1.382 1.00 95.75 85 ASN A O 1
ATOM 708 N N . LYS A 1 86 ? 3.203 9.188 -0.301 1.00 97.81 86 LYS A N 1
ATOM 709 C CA . LYS A 1 86 ? 2.024 9.850 -0.857 1.00 97.81 86 LYS A CA 1
ATOM 710 C C . LYS A 1 86 ? 0.830 9.750 0.089 1.00 97.81 86 LYS A C 1
ATOM 712 O O . LYS A 1 8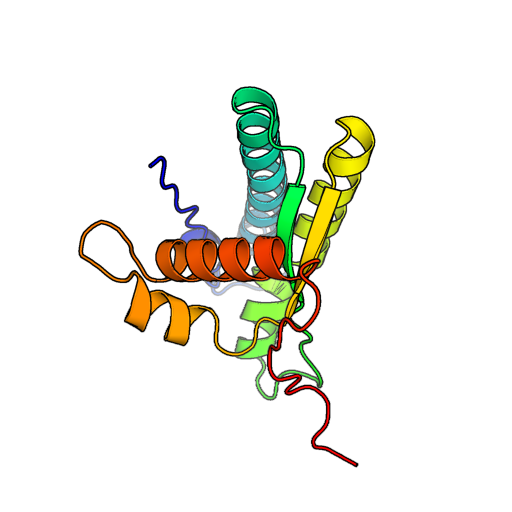6 ? 0.184 10.765 0.340 1.00 97.81 86 LYS A O 1
ATOM 717 N N . LEU A 1 87 ? 0.560 8.560 0.623 1.00 97.06 87 LEU A N 1
ATOM 718 C CA . LEU A 1 87 ? -0.544 8.316 1.547 1.00 97.06 87 LEU A CA 1
ATOM 719 C C . LEU A 1 87 ? -0.362 9.078 2.867 1.00 97.06 87 LEU A C 1
ATOM 721 O O . LEU A 1 87 ? -1.324 9.646 3.369 1.00 97.06 87 LEU A O 1
ATOM 725 N N . GLY A 1 88 ? 0.863 9.149 3.390 1.00 97.44 88 GLY A N 1
ATOM 726 C CA . GLY A 1 88 ? 1.210 9.909 4.590 1.00 97.44 88 GLY A CA 1
ATOM 727 C C . GLY A 1 88 ? 1.071 11.422 4.401 1.00 97.44 88 GLY A C 1
ATOM 728 O O . GLY A 1 88 ? 0.639 12.123 5.313 1.00 97.44 88 GLY A O 1
ATOM 729 N N . MET A 1 89 ? 1.374 11.943 3.207 1.00 98.38 89 MET A N 1
ATOM 730 C CA . MET A 1 89 ? 1.089 13.342 2.871 1.00 98.38 89 MET A CA 1
ATOM 731 C C . MET A 1 89 ? -0.422 13.618 2.834 1.00 98.38 89 MET A C 1
ATOM 733 O O . MET A 1 89 ? -0.871 14.586 3.443 1.00 98.38 89 MET A O 1
ATOM 737 N N . LEU A 1 90 ? -1.207 12.748 2.187 1.00 98.38 90 LEU A N 1
ATOM 738 C CA . LEU A 1 90 ? -2.671 12.870 2.120 1.00 98.38 90 LEU A CA 1
ATOM 739 C C . LEU A 1 90 ? -3.329 12.736 3.504 1.00 98.38 90 LEU A C 1
ATOM 741 O O . LEU A 1 90 ? -4.227 13.504 3.832 1.00 98.38 90 LEU A O 1
ATOM 745 N N . SER A 1 91 ? -2.812 11.837 4.341 1.00 97.88 91 SER A N 1
ATOM 746 C CA . SER A 1 91 ? -3.204 11.652 5.743 1.00 97.88 91 SER A CA 1
ATOM 747 C C . SER A 1 91 ? -3.091 12.945 6.544 1.00 97.88 91 SER A C 1
ATOM 749 O O . SER A 1 91 ? -4.060 13.364 7.174 1.00 97.88 91 SER A O 1
ATOM 751 N N . LYS A 1 92 ? -1.947 13.632 6.452 1.00 97.62 92 LYS A N 1
ATOM 752 C CA . LYS A 1 92 ? -1.739 14.930 7.109 1.00 97.62 92 LYS A CA 1
ATOM 753 C C . LYS A 1 92 ? -2.646 16.019 6.542 1.00 97.62 92 LYS A C 1
ATOM 755 O O . LYS A 1 92 ? -3.135 16.850 7.296 1.00 97.62 92 LYS A O 1
ATOM 760 N N . LEU A 1 93 ? -2.856 16.017 5.225 1.00 97.62 93 LEU A N 1
ATOM 761 C CA . LEU A 1 93 ? -3.670 17.020 4.542 1.00 97.62 93 LEU A CA 1
ATOM 762 C C . LEU A 1 93 ? -5.160 16.909 4.894 1.00 97.62 93 LEU A C 1
ATOM 764 O O . LEU A 1 93 ? -5.832 17.928 5.016 1.00 97.62 93 LEU A O 1
ATOM 768 N N . HIS A 1 94 ? -5.680 15.688 5.035 1.00 97.00 94 HIS A N 1
ATOM 769 C CA . HIS A 1 94 ? -7.114 15.436 5.203 1.00 97.00 94 HIS A CA 1
ATOM 770 C C . HIS A 1 94 ? -7.505 14.893 6.586 1.00 97.00 94 HIS A C 1
ATOM 772 O O . HIS A 1 94 ? -8.681 14.632 6.819 1.00 97.00 94 HIS A O 1
ATOM 778 N N . GLY A 1 95 ? -6.554 14.751 7.512 1.00 96.31 95 GLY A N 1
ATOM 779 C CA . GLY A 1 95 ? -6.838 14.529 8.932 1.00 96.31 95 GLY A CA 1
ATOM 780 C C . GLY A 1 95 ? -7.210 13.097 9.328 1.00 96.31 95 GLY A C 1
ATOM 781 O O . GLY A 1 95 ? -7.893 12.916 10.332 1.00 96.31 95 GLY A O 1
ATOM 782 N N . TYR A 1 96 ? -6.765 12.083 8.581 1.00 97.25 96 TYR A N 1
ATOM 783 C CA . TYR A 1 96 ? -6.897 10.671 8.974 1.00 97.25 96 TYR A CA 1
ATOM 784 C C . TYR A 1 96 ? -5.545 10.086 9.390 1.00 97.25 96 TYR A C 1
ATOM 786 O O . TYR A 1 96 ? -4.500 10.529 8.922 1.00 97.25 96 TYR A O 1
ATOM 794 N N . GLU A 1 97 ? -5.542 9.062 10.239 1.00 96.00 97 GLU A N 1
ATOM 795 C CA . GLU A 1 97 ? -4.320 8.392 10.701 1.00 96.00 97 GLU A CA 1
ATOM 796 C C . GLU A 1 97 ? -3.947 7.209 9.792 1.00 96.00 97 GLU A C 1
ATOM 798 O O . GLU A 1 97 ? -4.822 6.473 9.330 1.00 96.00 97 GLU A O 1
ATOM 803 N N . VAL A 1 98 ? -2.650 6.985 9.567 1.00 96.06 98 VAL A N 1
ATOM 804 C CA . VAL A 1 98 ? -2.134 5.746 8.964 1.00 96.06 98 VAL A CA 1
ATOM 805 C C . VAL A 1 98 ? -1.492 4.910 10.067 1.00 96.06 98 VAL A C 1
ATOM 807 O O . VAL A 1 98 ? -0.490 5.306 10.654 1.00 96.06 98 VAL A O 1
ATOM 810 N N . VAL A 1 99 ? -2.089 3.757 10.354 1.00 94.12 99 VAL A N 1
ATOM 811 C CA . VAL A 1 99 ? -1.667 2.832 11.405 1.00 94.12 99 VAL A CA 1
ATOM 812 C C . VAL A 1 99 ? -0.948 1.650 10.781 1.00 94.12 99 VAL A C 1
ATOM 814 O O . VAL A 1 99 ? -1.516 0.911 9.981 1.00 94.12 99 VAL A O 1
ATOM 817 N N . GLU A 1 100 ? 0.281 1.415 11.212 1.00 91.94 100 GLU A N 1
ATOM 818 C CA . GLU A 1 100 ? 1.040 0.238 10.799 1.00 91.94 100 GLU A CA 1
ATOM 819 C C . GLU A 1 100 ? 0.784 -0.949 11.737 1.00 91.94 100 GLU A C 1
ATOM 821 O O . GLU A 1 100 ? 0.746 -0.795 12.965 1.00 91.94 100 GLU A O 1
ATOM 826 N N . VAL A 1 101 ? 0.615 -2.148 11.183 1.00 91.31 101 VAL A N 1
ATOM 827 C CA . VAL A 1 101 ? 0.471 -3.404 11.940 1.00 91.31 101 VAL A CA 1
ATOM 828 C C . VAL A 1 101 ? 1.434 -4.459 11.426 1.00 91.31 101 VAL A C 1
ATOM 830 O O . VAL A 1 101 ? 1.733 -4.502 10.239 1.00 91.31 101 VAL A O 1
ATOM 833 N N . ASN A 1 102 ? 1.891 -5.357 12.300 1.00 86.62 102 ASN A N 1
ATOM 834 C CA . ASN A 1 102 ? 2.756 -6.458 11.884 1.00 86.62 102 ASN A CA 1
ATOM 835 C C . ASN A 1 102 ? 2.074 -7.300 10.786 1.00 86.62 102 ASN A C 1
ATOM 837 O O . ASN A 1 102 ? 0.950 -7.773 10.983 1.00 86.62 102 ASN A O 1
ATOM 841 N N . ALA A 1 103 ? 2.764 -7.494 9.656 1.00 83.44 103 ALA A N 1
ATOM 842 C CA . ALA A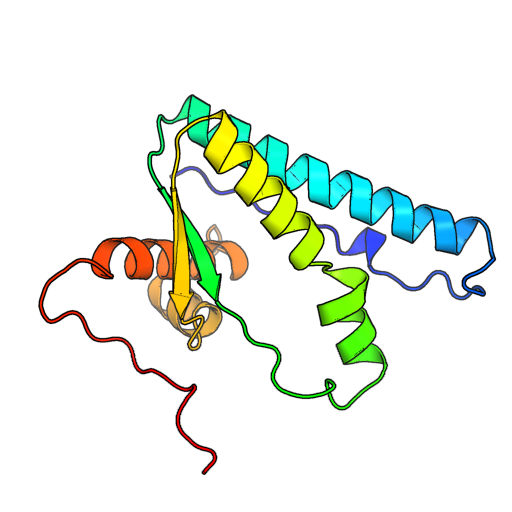 1 103 ? 2.268 -8.256 8.513 1.00 83.44 103 ALA A CA 1
ATOM 843 C C . ALA A 1 103 ? 2.019 -9.730 8.862 1.00 83.44 103 ALA A C 1
ATOM 845 O O . ALA A 1 103 ? 0.983 -10.267 8.493 1.00 83.44 103 ALA A O 1
ATOM 846 N N . ALA A 1 104 ? 2.919 -10.375 9.620 1.00 84.00 104 ALA A N 1
ATOM 847 C CA . ALA A 1 104 ? 2.736 -11.671 10.294 1.00 84.00 104 ALA A CA 1
ATOM 848 C C . ALA A 1 104 ? 1.693 -12.626 9.650 1.00 84.00 104 ALA A C 1
ATOM 850 O O . ALA A 1 104 ? 0.628 -12.878 10.219 1.00 84.00 104 ALA A O 1
ATOM 851 N N . TYR A 1 105 ? 1.977 -13.108 8.433 1.00 86.81 105 TYR A N 1
ATOM 852 C CA . TYR A 1 105 ? 1.130 -14.039 7.663 1.00 86.81 105 TYR A CA 1
ATOM 853 C C . TYR A 1 105 ? -0.328 -13.585 7.425 1.00 86.81 105 TYR A C 1
ATOM 855 O O . TYR A 1 105 ? -1.234 -14.412 7.346 1.00 86.81 105 TYR A O 1
ATOM 863 N N . SER A 1 106 ? -0.568 -12.281 7.305 1.00 91.00 106 SER A N 1
ATOM 864 C CA . SER A 1 106 ? -1.873 -11.658 7.023 1.00 91.00 106 SER A CA 1
ATOM 865 C C . SER A 1 106 ? -2.627 -12.284 5.855 1.00 91.00 106 SER A C 1
ATOM 867 O O . SER A 1 106 ? -3.826 -12.508 5.978 1.00 91.00 106 SER A O 1
ATOM 869 N N . SER A 1 107 ? -1.949 -12.608 4.754 1.00 91.81 107 SER A N 1
ATOM 870 C CA . SER A 1 107 ? -2.560 -13.247 3.585 1.00 91.81 107 SER A CA 1
ATOM 871 C C . SER A 1 107 ? -3.026 -14.667 3.883 1.00 91.81 107 SER A C 1
ATOM 873 O O . SER A 1 107 ? -4.147 -15.039 3.550 1.00 91.81 107 SER A O 1
ATOM 875 N N . ILE A 1 108 ? -2.209 -15.451 4.589 1.00 94.12 108 ILE A N 1
ATOM 876 C CA . ILE A 1 108 ? -2.554 -16.824 4.973 1.00 94.12 108 ILE A CA 1
ATOM 877 C C . ILE A 1 108 ? -3.741 -16.813 5.936 1.00 94.12 108 ILE A C 1
ATOM 879 O O . ILE A 1 108 ? -4.755 -17.455 5.674 1.00 94.12 108 ILE A O 1
ATOM 883 N N . VAL A 1 109 ? -3.633 -16.056 7.030 1.00 93.75 109 VAL A N 1
ATOM 884 C CA . VAL A 1 109 ? -4.697 -15.956 8.037 1.00 93.75 109 VAL A CA 1
ATOM 885 C C . VAL A 1 109 ? -5.961 -15.369 7.414 1.00 93.75 109 VAL A C 1
ATOM 887 O O . VAL A 1 109 ? -7.046 -15.907 7.603 1.00 93.75 109 VAL A O 1
ATOM 890 N N . GLY A 1 110 ? -5.821 -14.307 6.622 1.00 95.31 110 GLY A N 1
ATOM 891 C CA . GLY A 1 110 ? -6.924 -13.664 5.923 1.00 95.31 110 GLY A CA 1
ATOM 892 C C . GLY A 1 110 ? -7.663 -14.631 5.007 1.00 95.31 110 GLY A C 1
ATOM 893 O O . GLY A 1 110 ? -8.883 -14.715 5.089 1.00 95.31 110 GLY A O 1
ATOM 894 N N . ASN A 1 111 ? -6.951 -15.416 4.197 1.00 96.62 111 ASN A N 1
ATOM 895 C CA . ASN A 1 111 ? -7.574 -16.422 3.334 1.00 96.62 111 ASN A CA 1
ATOM 896 C C . ASN A 1 111 ? -8.297 -17.513 4.105 1.00 96.62 111 ASN A C 1
ATOM 898 O O . ASN A 1 111 ? -9.408 -17.869 3.731 1.00 96.62 111 ASN A O 1
ATOM 902 N N . ILE A 1 112 ? -7.686 -18.033 5.170 1.00 96.56 112 ILE A N 1
ATOM 903 C CA . ILE A 1 112 ? -8.311 -19.074 5.992 1.00 96.56 112 ILE A CA 1
ATOM 904 C C . ILE A 1 112 ? -9.610 -18.551 6.616 1.00 96.56 112 ILE A C 1
ATOM 906 O O . ILE A 1 112 ? -10.606 -19.266 6.653 1.00 96.56 112 ILE A O 1
ATOM 910 N N . MET A 1 113 ? -9.609 -17.302 7.090 1.00 96.25 113 MET A N 1
ATOM 911 C CA . MET A 1 113 ? -10.739 -16.731 7.824 1.00 96.25 113 MET A CA 1
ATOM 912 C C . MET A 1 113 ? -11.826 -16.130 6.924 1.00 96.25 113 MET A C 1
ATOM 914 O O . MET A 1 113 ? -13.002 -16.170 7.278 1.00 96.25 113 MET A O 1
ATOM 918 N N . TYR A 1 114 ? -11.449 -15.532 5.791 1.00 95.94 114 TYR A N 1
ATOM 919 C CA . TYR A 1 114 ? -12.337 -14.688 4.979 1.00 95.94 114 TYR A CA 1
ATOM 920 C C . TYR A 1 114 ? -12.333 -15.028 3.485 1.00 95.94 114 TYR A C 1
ATOM 922 O O . TYR A 1 114 ? -13.119 -14.441 2.738 1.00 95.94 114 TYR A O 1
ATOM 930 N N . GLY A 1 115 ? -11.459 -15.928 3.031 1.00 95.94 115 GLY A N 1
ATOM 931 C CA . GLY A 1 115 ? -11.330 -16.289 1.623 1.00 95.94 115 GLY A CA 1
ATOM 932 C C . GLY A 1 115 ? -12.602 -16.939 1.080 1.00 95.94 115 GLY A C 1
ATOM 933 O O . GLY A 1 115 ? -13.149 -17.862 1.677 1.00 95.94 115 GLY A O 1
ATOM 934 N N . ASN A 1 116 ? -13.091 -16.440 -0.055 1.00 94.50 116 ASN A N 1
ATOM 935 C CA . ASN A 1 116 ? -14.197 -17.030 -0.816 1.00 94.50 116 ASN A CA 1
ATOM 936 C C . ASN A 1 116 ? -14.233 -16.462 -2.244 1.00 94.50 116 ASN A C 1
ATOM 938 O O . ASN A 1 116 ? -13.443 -15.583 -2.587 1.00 94.50 116 ASN A O 1
ATOM 942 N N . GLU A 1 117 ? -15.191 -16.908 -3.060 1.00 92.75 117 GLU A N 1
ATOM 943 C CA . GLU A 1 117 ? -15.352 -16.504 -4.468 1.00 92.75 117 GLU A CA 1
ATOM 944 C C . GLU A 1 117 ? -15.412 -14.981 -4.683 1.00 92.75 117 GLU A C 1
ATOM 946 O O . GLU A 1 117 ? -14.941 -14.472 -5.697 1.00 92.75 117 GLU A O 1
ATOM 951 N N . THR A 1 118 ? -15.940 -14.226 -3.713 1.00 92.50 118 THR A N 1
ATOM 952 C CA . THR A 1 118 ? -16.051 -12.755 -3.784 1.00 92.50 118 THR A CA 1
ATOM 953 C C . THR A 1 118 ? -14.993 -12.025 -2.952 1.00 92.50 118 THR A C 1
ATOM 955 O O . THR A 1 118 ? -15.011 -10.795 -2.852 1.00 92.50 118 THR A O 1
ATOM 958 N N . THR A 1 119 ? -14.104 -12.767 -2.292 1.00 95.00 119 THR A N 1
ATOM 959 C CA . THR A 1 119 ? -13.089 -12.254 -1.364 1.00 95.00 119 THR A CA 1
ATOM 960 C C . THR A 1 119 ? -11.751 -12.892 -1.716 1.00 95.00 119 THR A C 1
ATOM 962 O O . THR A 1 119 ? -11.311 -13.817 -1.033 1.00 95.00 119 THR A O 1
ATOM 965 N N . PRO A 1 120 ? -11.117 -12.436 -2.811 1.00 94.62 120 PRO A N 1
ATOM 966 C CA . PRO A 1 120 ? -9.814 -12.951 -3.205 1.00 94.62 120 PRO A CA 1
ATOM 967 C C . PRO A 1 120 ? -8.757 -12.599 -2.153 1.00 94.62 120 PRO A C 1
ATOM 969 O O . PRO A 1 120 ? -8.964 -11.691 -1.344 1.00 94.62 120 PRO A O 1
ATOM 972 N N . ASP A 1 121 ? -7.601 -13.259 -2.236 1.00 94.50 121 ASP A N 1
ATOM 973 C CA . ASP A 1 121 ? -6.479 -13.148 -1.291 1.00 94.50 121 ASP A CA 1
ATOM 974 C C . ASP A 1 121 ? -6.189 -11.726 -0.813 1.00 94.50 121 ASP A C 1
ATOM 976 O O . ASP A 1 121 ? -6.227 -11.440 0.378 1.00 94.50 121 ASP A O 1
ATOM 980 N N . MET A 1 122 ? -6.027 -10.788 -1.741 1.00 93.94 122 MET A N 1
ATOM 981 C CA . MET A 1 122 ? -5.710 -9.396 -1.424 1.00 93.94 122 MET A CA 1
ATOM 982 C C . MET A 1 122 ? -6.794 -8.717 -0.571 1.00 93.94 122 MET A C 1
ATOM 984 O O . MET A 1 122 ? -6.490 -7.908 0.307 1.00 93.94 122 MET A O 1
ATOM 988 N N . VAL A 1 123 ? -8.067 -9.042 -0.812 1.00 96.25 123 VAL A N 1
ATOM 989 C CA . VAL A 1 123 ? -9.188 -8.506 -0.030 1.00 96.25 123 VAL A CA 1
ATOM 990 C C . VAL A 1 123 ? -9.270 -9.210 1.320 1.00 96.25 123 VAL A C 1
ATOM 992 O O . VAL A 1 123 ? -9.454 -8.541 2.333 1.00 96.25 123 VAL A O 1
ATOM 995 N N . ALA A 1 124 ? -9.096 -10.531 1.352 1.00 96.69 124 ALA A N 1
ATOM 996 C CA . ALA A 1 124 ? -9.114 -11.317 2.581 1.00 96.69 124 ALA A CA 1
ATOM 997 C C . ALA A 1 124 ? -7.988 -10.885 3.542 1.00 96.69 124 ALA A C 1
ATOM 999 O O . ALA A 1 124 ? -8.230 -10.641 4.725 1.00 96.69 124 ALA A O 1
ATOM 1000 N N . ALA A 1 125 ? -6.783 -10.673 3.008 1.00 95.62 125 ALA A N 1
ATOM 1001 C CA . ALA A 1 125 ? -5.649 -10.090 3.716 1.00 95.62 125 ALA A CA 1
ATOM 1002 C C . ALA A 1 125 ? -5.976 -8.686 4.247 1.00 95.62 125 ALA A C 1
ATOM 1004 O O . ALA A 1 125 ? -5.731 -8.396 5.415 1.00 95.62 125 ALA A O 1
ATOM 1005 N N . SER A 1 126 ? -6.597 -7.829 3.425 1.00 95.50 126 SER A N 1
ATOM 1006 C CA . SER A 1 126 ? -6.992 -6.471 3.834 1.00 95.50 126 SER A CA 1
ATOM 1007 C C . SER A 1 126 ? -7.986 -6.467 5.003 1.00 95.50 126 SER A C 1
ATOM 1009 O O . SER A 1 126 ? -7.874 -5.625 5.894 1.00 95.50 126 SER A O 1
ATOM 1011 N N . ILE A 1 127 ? -8.931 -7.416 5.044 1.00 95.56 127 ILE A N 1
ATOM 1012 C CA . ILE A 1 127 ? -9.857 -7.585 6.180 1.00 95.56 127 ILE A CA 1
ATOM 1013 C C . ILE A 1 127 ? -9.082 -7.952 7.450 1.00 95.56 127 ILE A C 1
ATOM 1015 O O . ILE A 1 127 ? -9.310 -7.359 8.506 1.00 95.56 127 ILE A O 1
ATOM 1019 N N . GLU A 1 128 ? -8.144 -8.898 7.358 1.00 95.12 128 GLU A N 1
ATOM 1020 C CA . GLU A 1 128 ? -7.327 -9.308 8.502 1.00 95.12 128 GLU A CA 1
ATOM 1021 C C . GLU A 1 128 ? -6.438 -8.163 9.014 1.00 95.12 128 GLU A C 1
ATOM 1023 O O . GLU A 1 128 ? -6.353 -7.941 10.223 1.00 95.12 128 GLU A O 1
ATOM 1028 N N . ILE A 1 129 ? -5.839 -7.379 8.116 1.00 95.06 129 ILE A N 1
ATOM 1029 C CA . ILE A 1 129 ? -5.051 -6.186 8.460 1.00 95.06 129 ILE A CA 1
ATOM 1030 C C . ILE A 1 129 ? -5.921 -5.166 9.205 1.00 95.06 129 ILE A C 1
ATOM 1032 O O . ILE A 1 129 ? -5.532 -4.685 10.271 1.00 95.06 129 ILE A O 1
ATOM 1036 N N . ALA A 1 130 ? -7.126 -4.884 8.702 1.00 94.12 130 ALA A N 1
ATOM 1037 C CA . ALA A 1 130 ? -8.063 -3.974 9.357 1.00 94.12 130 ALA A CA 1
ATOM 1038 C C . ALA A 1 130 ? -8.457 -4.469 10.759 1.00 94.12 130 ALA A C 1
ATOM 1040 O O . ALA A 1 130 ? -8.439 -3.691 11.716 1.00 94.12 130 ALA A O 1
ATOM 1041 N N . ARG A 1 131 ? -8.736 -5.772 10.913 1.00 93.00 131 ARG A N 1
ATOM 1042 C CA . ARG A 1 131 ? -9.037 -6.389 12.213 1.00 93.00 131 ARG A CA 1
ATOM 1043 C C . ARG A 1 131 ? -7.880 -6.222 13.200 1.00 93.00 131 ARG A C 1
ATOM 1045 O O . ARG A 1 131 ? -8.114 -5.883 14.360 1.00 93.00 131 ARG A O 1
ATOM 1052 N N . ARG A 1 132 ? -6.634 -6.421 12.754 1.00 92.19 132 ARG A N 1
ATOM 1053 C CA . ARG A 1 132 ? -5.438 -6.206 13.586 1.00 92.19 132 ARG A CA 1
ATOM 1054 C C . ARG A 1 132 ? -5.290 -4.750 14.002 1.00 92.19 132 ARG A C 1
ATOM 1056 O O . ARG A 1 132 ? -4.994 -4.496 15.164 1.00 92.19 132 ARG A O 1
ATOM 1063 N N . GLY A 1 133 ? -5.520 -3.803 13.093 1.00 92.75 133 GLY A N 1
ATOM 1064 C CA . GLY A 1 133 ? -5.450 -2.376 13.414 1.00 92.75 133 GLY A CA 1
ATOM 1065 C C . GLY A 1 133 ? -6.526 -1.942 14.403 1.00 92.75 133 GLY A C 1
ATOM 1066 O O . GLY A 1 133 ? -6.232 -1.186 15.324 1.00 92.75 133 GLY A O 1
ATOM 1067 N N . PHE A 1 134 ? -7.739 -2.487 14.277 1.00 91.38 134 PHE A N 1
ATOM 1068 C CA . PHE A 1 134 ? -8.820 -2.267 15.239 1.00 91.38 134 PHE A CA 1
ATOM 1069 C C . PHE A 1 134 ? -8.452 -2.780 16.637 1.00 91.38 134 PHE A C 1
ATOM 1071 O O . PHE A 1 134 ? -8.617 -2.071 17.625 1.00 91.38 134 PHE A O 1
ATOM 1078 N N . LYS A 1 135 ? -7.891 -3.992 16.717 1.00 91.19 135 LYS A N 1
ATOM 1079 C CA . LYS A 1 135 ? -7.494 -4.621 17.982 1.00 91.19 135 LYS A CA 1
ATOM 1080 C C . LYS A 1 135 ? -6.186 -4.084 18.576 1.00 91.19 135 LYS A C 1
ATOM 1082 O O . LYS A 1 135 ? -5.947 -4.277 19.762 1.00 91.19 135 LYS A O 1
ATOM 1087 N N . LYS A 1 136 ? -5.345 -3.391 17.799 1.00 87.88 136 LYS A N 1
ATOM 1088 C CA . LYS A 1 136 ? -4.016 -2.898 18.220 1.00 87.88 136 LYS A CA 1
ATOM 1089 C C . LYS A 1 136 ? -4.046 -2.077 19.515 1.00 87.88 136 LYS A C 1
ATOM 1091 O O . LYS A 1 136 ? -3.091 -2.124 20.281 1.00 87.88 136 LYS A O 1
ATOM 1096 N N . PHE A 1 137 ? -5.123 -1.327 19.739 1.00 86.06 137 PHE A N 1
ATOM 1097 C CA . PHE A 1 137 ? -5.282 -0.442 20.895 1.00 86.06 137 PHE A CA 1
ATOM 1098 C C . PHE A 1 137 ? -6.072 -1.083 22.050 1.00 86.06 137 PHE A C 1
ATOM 1100 O O . PHE A 1 137 ? -6.301 -0.440 23.071 1.00 86.06 137 PHE A O 1
ATOM 1107 N N . GLU A 1 138 ? -6.497 -2.340 21.905 1.00 89.62 138 GLU A N 1
ATOM 1108 C CA . GLU A 1 138 ? -7.220 -3.081 22.937 1.00 89.62 138 GLU A CA 1
ATOM 1109 C C . GLU A 1 138 ? -6.238 -3.672 23.956 1.00 89.62 138 GLU A C 1
ATOM 1111 O O . GLU A 1 138 ? -5.249 -4.324 23.609 1.00 89.62 138 GLU A O 1
ATOM 1116 N N . LYS A 1 139 ? -6.501 -3.439 25.245 1.00 85.12 139 LYS A N 1
ATOM 1117 C CA . LYS A 1 139 ? -5.642 -3.926 26.328 1.00 85.12 139 LYS A CA 1
ATOM 1118 C C . LYS A 1 139 ? -5.620 -5.458 26.336 1.00 85.12 139 LYS A C 1
ATOM 1120 O O . LYS A 1 139 ? -6.666 -6.092 26.369 1.00 85.12 139 LYS A O 1
ATOM 1125 N N . GLY A 1 140 ? -4.421 -6.042 26.356 1.00 80.19 140 GLY A N 1
ATOM 1126 C CA . GLY A 1 140 ? -4.235 -7.499 26.358 1.00 80.19 140 GLY A CA 1
ATOM 1127 C C . GLY A 1 140 ? -4.305 -8.147 24.972 1.00 80.19 140 GLY A C 1
ATOM 1128 O O . GLY A 1 140 ? -4.207 -9.368 24.875 1.00 80.19 140 GLY A O 1
ATOM 1129 N N . TRP A 1 141 ? -4.440 -7.359 23.899 1.00 81.69 141 TRP A N 1
ATOM 1130 C CA . TRP A 1 141 ? -4.360 -7.887 22.544 1.00 81.69 141 TRP A CA 1
ATOM 1131 C C . TRP A 1 141 ? -2.947 -8.388 22.224 1.00 81.69 141 TRP A C 1
ATOM 1133 O O . TRP A 1 141 ? -1.957 -7.682 22.421 1.00 81.69 141 TRP A O 1
ATOM 1143 N N . PHE A 1 142 ? -2.863 -9.610 21.697 1.00 75.62 142 PHE A N 1
ATOM 1144 C CA . PHE A 1 142 ? -1.613 -10.260 21.321 1.00 75.62 142 PHE A CA 1
ATOM 1145 C C . PHE A 1 142 ? -1.571 -10.510 19.813 1.00 75.62 142 PHE A C 1
ATOM 1147 O O . PHE A 1 142 ? -2.492 -11.084 19.231 1.00 75.62 142 PHE A O 1
ATOM 1154 N N . TYR A 1 143 ? -0.458 -10.128 19.189 1.00 74.56 143 TYR A N 1
ATOM 1155 C CA . TYR A 1 143 ? -0.051 -10.662 17.896 1.00 74.56 143 TYR A CA 1
ATOM 1156 C C . TYR A 1 143 ? 1.438 -11.006 17.965 1.00 74.56 143 TYR A C 1
ATOM 1158 O O . TYR A 1 143 ? 2.207 -10.179 18.462 1.00 74.56 143 TYR A O 1
ATOM 1166 N N . PRO A 1 144 ? 1.862 -12.193 17.501 1.00 72.75 144 PRO A N 1
ATOM 1167 C CA . PRO A 1 144 ? 3.261 -12.591 17.578 1.00 72.75 144 PRO A CA 1
ATOM 1168 C C . PRO A 1 144 ? 4.147 -11.604 16.813 1.00 72.75 144 PRO A C 1
ATOM 1170 O O . PRO A 1 144 ? 3.871 -11.266 15.659 1.00 72.75 144 PRO A O 1
ATOM 1173 N N . ASP A 1 145 ? 5.220 -11.141 17.456 1.00 72.00 145 ASP A N 1
ATOM 1174 C CA . ASP A 1 145 ? 6.255 -10.358 16.790 1.00 72.00 145 ASP A CA 1
ATOM 1175 C C . ASP A 1 145 ? 7.341 -11.290 16.250 1.00 72.00 145 ASP A C 1
ATOM 1177 O O . ASP A 1 145 ? 8.272 -11.681 16.953 1.00 72.00 145 ASP A O 1
ATOM 1181 N N . PHE A 1 146 ? 7.210 -11.656 14.976 1.00 66.25 146 PHE A N 1
ATOM 1182 C CA . PHE A 1 146 ? 8.183 -12.495 14.280 1.00 66.25 146 PHE A CA 1
ATOM 1183 C C . PHE A 1 146 ? 9.506 -11.775 13.958 1.00 66.25 146 PHE A C 1
ATOM 1185 O O . PHE A 1 146 ? 10.392 -12.392 13.376 1.00 66.25 146 PHE A O 1
ATOM 1192 N N . ARG A 1 147 ? 9.677 -10.496 14.335 1.00 61.62 147 ARG A N 1
ATOM 1193 C CA . ARG A 1 147 ? 10.921 -9.737 14.104 1.00 61.62 147 ARG A CA 1
ATOM 1194 C C . ARG A 1 147 ? 12.058 -10.115 15.070 1.00 61.62 147 ARG A C 1
ATOM 1196 O O . ARG A 1 147 ? 13.193 -9.724 14.839 1.00 61.62 147 ARG A O 1
ATOM 1203 N N . LYS A 1 148 ? 11.795 -10.880 16.143 1.00 47.97 148 LYS A N 1
ATOM 1204 C CA . LYS A 1 148 ? 12.783 -11.218 17.195 1.00 47.97 148 LYS A CA 1
ATOM 1205 C C . LYS A 1 148 ? 13.246 -12.680 17.191 1.00 47.97 148 LYS A C 1
ATOM 1207 O O . LYS A 1 148 ? 13.110 -13.372 18.198 1.00 47.97 148 LYS A O 1
ATOM 1212 N N . SER A 1 149 ? 13.829 -13.166 16.099 1.00 43.00 149 SER A N 1
ATOM 1213 C CA . SER A 1 149 ? 14.500 -14.477 16.130 1.00 43.00 149 SER A CA 1
ATOM 1214 C C . SER A 1 149 ? 15.764 -14.549 15.276 1.00 43.00 149 SER A C 1
ATOM 1216 O O . SER A 1 149 ? 15.929 -15.511 14.536 1.00 43.00 149 SER A O 1
ATOM 1218 N N . LEU A 1 150 ? 16.644 -13.550 15.353 1.00 43.66 150 LEU A N 1
ATOM 1219 C CA . LEU A 1 150 ? 18.035 -13.653 14.892 1.00 43.66 150 LEU A CA 1
ATOM 1220 C C . LEU A 1 1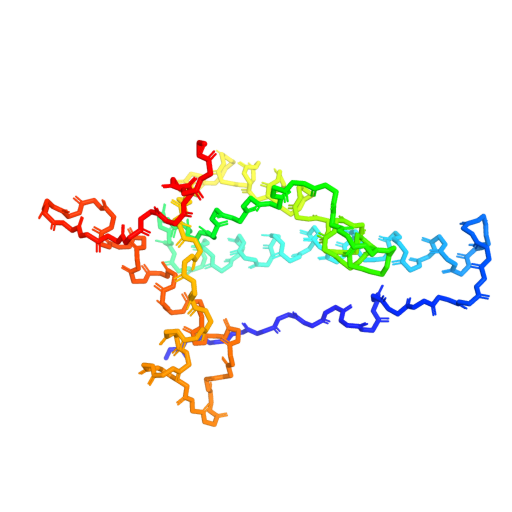50 ? 18.917 -12.746 15.769 1.00 43.66 150 LEU A C 1
ATOM 1222 O O . LEU A 1 150 ? 19.264 -11.641 15.362 1.00 43.66 150 LEU A O 1
ATOM 1226 N N . ASN A 1 151 ? 19.217 -13.209 16.986 1.00 36.62 151 ASN A N 1
ATOM 1227 C CA . ASN A 1 151 ? 20.427 -12.806 17.711 1.00 36.62 151 ASN A CA 1
ATOM 1228 C C . ASN A 1 151 ? 21.482 -13.886 17.484 1.00 36.62 151 ASN A C 1
ATOM 1230 O O . ASN A 1 151 ? 21.086 -15.074 17.536 1.00 36.62 151 ASN A O 1
#

Sequence (151 aa):
MHKRVFDLSKLTKKSGKSSSNAKSKYFVNKRKFETINLAYEIDKLVKSWNVGKIVIEDICFENKLKGKERNRLCKNSWDRCLFENKLGMLSKLHGYEVVEVNAAYSSIVGNIMYGNETTPDMVAASIEIARRGFKKFEKGWFYPDFRKSLN

pLDDT: mean 89.01, std 11.59, range [36.62, 98.38]

Foldseek 3Di:
DDDDDDDLPVLLDDPPDDCPDPVNVVSQVVLLVVLLVVLVVVLVVCVVVVPQEDFDEPDDPPDDPPDPVVCSVPPRRPVVVSNVVSNVVSCVVPRHYYHYDHLQPLLVVLCVVPNDPVQHSVNSSSVSRVVRRVCVPPPPDDDDDPVPDDD

Radius of gyration: 17.21 Å; chains: 1; bounding box: 40×36×50 Å